Protein AF-A0A6P0U299-F1 (afdb_monomer)

Solvent-accessible surface area (backbone atoms only — not comparable to full-atom values): 3845 Å² total; per-residue (Å²): 130,97,48,68,66,57,50,55,50,41,53,54,52,45,59,77,75,34,94,79,80,54,60,76,39,74,65,44,86,49,101,87,52,74,36,24,39,46,54,32,52,50,53,50,51,51,50,51,52,53,50,50,60,68,46,44,67,60,53,60,65,69,78,106

Nearest PDB structures (foldseek):
  7saz-assembly1_E  TM=5.439E-01  e=6.775E+00  Capnocytophaga canimorsus Cc5

Radius of gyration: 15.36 Å; Cα contacts (8 Å, |Δi|>4): 42; chains: 1; bounding box: 36×30×39 Å

pLDDT: mean 92.25, std 8.59, range [49.91, 98.12]

Secondary structure (DSSP, 8-state):
---HHHHHHHHHHHHHH-SS--TT-EEE--SS--EEHHHHHHHHHHHHHHHHHHHHHHHHHH--

Structure (mmCIF, N/CA/C/O backbone):
data_AF-A0A6P0U299-F1
#
_entry.id   AF-A0A6P0U299-F1
#
loop_
_atom_site.group_PDB
_atom_site.id
_atom_site.type_symbol
_atom_site.label_atom_id
_atom_site.label_alt_id
_atom_site.label_comp_id
_atom_site.label_asym_id
_atom_site.label_entity_id
_atom_site.label_seq_id
_atom_site.pdbx_PDB_ins_code
_atom_site.Cartn_x
_atom_site.Cartn_y
_atom_site.Cartn_z
_atom_site.occupancy
_atom_site.B_iso_or_equiv
_atom_site.auth_seq_id
_atom_site.auth_comp_id
_atom_site.auth_asym_id
_atom_site.auth_atom_id
_atom_site.pdbx_PDB_model_num
ATOM 1 N N . SER A 1 1 ? 11.565 -4.796 7.145 1.00 66.94 1 SER A N 1
ATOM 2 C CA . SER A 1 1 ? 10.526 -4.334 8.092 1.00 66.94 1 SER A CA 1
ATOM 3 C C . SER A 1 1 ? 9.232 -4.107 7.324 1.00 66.94 1 SER A C 1
ATOM 5 O O . SER A 1 1 ? 9.300 -3.764 6.151 1.00 66.94 1 SER A O 1
ATOM 7 N N . LEU A 1 2 ? 8.061 -4.313 7.939 1.00 80.12 2 LEU A N 1
ATOM 8 C CA . LEU A 1 2 ? 6.767 -4.005 7.311 1.00 80.12 2 LEU A CA 1
ATOM 9 C C . LEU A 1 2 ? 6.444 -2.515 7.477 1.00 80.12 2 LEU A C 1
ATOM 11 O O . LEU A 1 2 ? 5.617 -2.138 8.300 1.00 80.12 2 LEU A O 1
ATOM 15 N N . ASN A 1 3 ? 7.167 -1.661 6.754 1.00 91.00 3 ASN A N 1
ATOM 16 C CA . ASN A 1 3 ? 6.942 -0.220 6.796 1.00 91.00 3 ASN A CA 1
ATOM 17 C C . ASN A 1 3 ? 5.961 0.187 5.681 1.00 91.00 3 ASN A C 1
ATOM 19 O O . ASN A 1 3 ? 6.333 0.061 4.514 1.00 91.00 3 ASN A O 1
ATOM 23 N N . PRO A 1 4 ? 4.756 0.706 5.990 1.00 90.62 4 PRO A N 1
ATOM 24 C CA . PRO A 1 4 ? 3.788 1.119 4.970 1.00 90.62 4 PRO A CA 1
ATOM 25 C C . PRO A 1 4 ? 4.342 2.183 4.009 1.00 90.62 4 PRO A C 1
ATOM 27 O O . PRO A 1 4 ? 3.975 2.189 2.839 1.00 90.62 4 PRO A O 1
ATOM 30 N N . LEU A 1 5 ? 5.300 3.016 4.437 1.00 94.50 5 LEU A N 1
ATOM 31 C CA . LEU A 1 5 ? 5.966 3.968 3.539 1.00 94.50 5 LEU A CA 1
ATOM 32 C C . LEU A 1 5 ? 6.767 3.266 2.437 1.00 94.50 5 LEU A C 1
ATOM 34 O O . LEU A 1 5 ? 6.778 3.735 1.304 1.00 94.50 5 LEU A O 1
ATOM 38 N N . THR A 1 6 ? 7.397 2.128 2.742 1.00 94.38 6 THR A N 1
ATOM 39 C CA . THR A 1 6 ? 8.116 1.323 1.744 1.00 94.38 6 THR A CA 1
ATOM 40 C C . THR A 1 6 ? 7.143 0.756 0.712 1.00 94.38 6 THR A C 1
ATOM 42 O O . THR A 1 6 ? 7.377 0.880 -0.484 1.00 94.38 6 THR A O 1
ATOM 45 N N . TYR A 1 7 ? 6.005 0.220 1.160 1.00 94.31 7 TYR A N 1
ATOM 46 C CA . TYR A 1 7 ? 4.971 -0.305 0.262 1.00 94.31 7 TYR A CA 1
ATOM 47 C C . TYR A 1 7 ? 4.303 0.776 -0.594 1.00 94.31 7 TYR A C 1
ATOM 49 O O . TYR A 1 7 ? 3.756 0.446 -1.638 1.00 94.31 7 TYR A O 1
A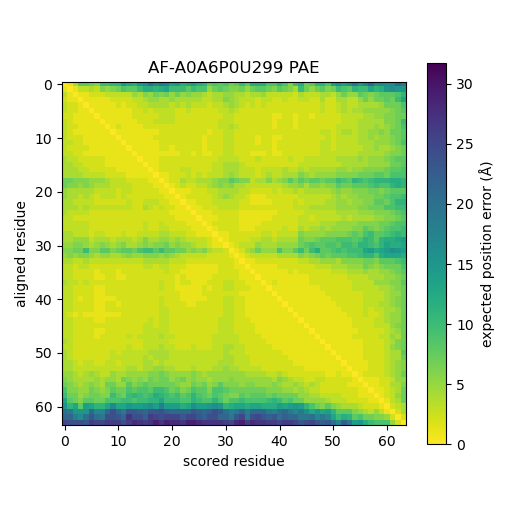TOM 57 N N . ALA A 1 8 ? 4.361 2.047 -0.188 1.00 95.31 8 ALA A N 1
ATOM 58 C CA . ALA A 1 8 ? 3.862 3.170 -0.978 1.00 95.31 8 ALA A CA 1
ATOM 59 C C . ALA A 1 8 ? 4.894 3.702 -1.982 1.00 95.31 8 ALA A C 1
ATOM 61 O O . ALA A 1 8 ? 4.554 3.947 -3.138 1.00 95.31 8 ALA A O 1
ATOM 62 N N . ILE A 1 9 ? 6.152 3.880 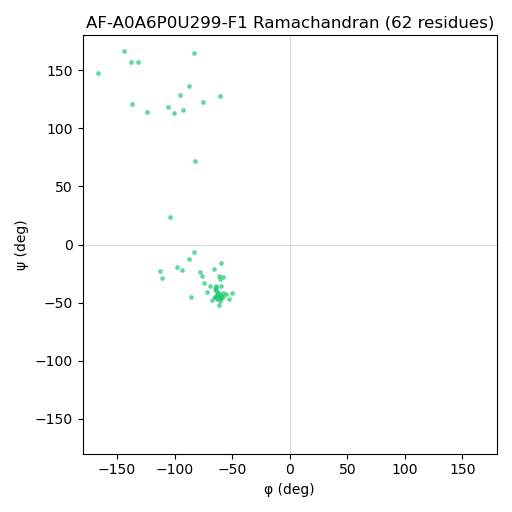-1.567 1.00 96.50 9 ILE A N 1
ATOM 63 C CA . ILE A 1 9 ? 7.170 4.492 -2.431 1.00 96.50 9 ILE A CA 1
ATOM 64 C C . ILE A 1 9 ? 7.647 3.547 -3.536 1.00 96.50 9 ILE A C 1
ATOM 66 O O . ILE A 1 9 ? 7.946 4.004 -4.637 1.00 96.50 9 ILE A O 1
ATOM 70 N N . GLU A 1 10 ? 7.688 2.239 -3.277 1.00 95.88 10 GLU A N 1
ATOM 71 C CA . GLU A 1 10 ? 8.212 1.256 -4.226 1.00 95.88 10 GLU A CA 1
ATOM 72 C C . GLU A 1 10 ? 7.358 1.093 -5.494 1.00 95.88 10 GLU A C 1
ATOM 74 O O . GLU A 1 10 ? 7.922 1.197 -6.585 1.00 95.88 10 GLU A O 1
ATOM 79 N N . PRO A 1 11 ? 6.018 0.944 -5.426 1.00 94.31 11 PRO A N 1
ATOM 80 C CA . PRO A 1 11 ? 5.178 0.947 -6.624 1.00 94.31 11 PRO A CA 1
ATOM 81 C C . PRO A 1 11 ? 5.318 2.239 -7.436 1.00 94.31 11 PRO A C 1
ATOM 83 O O . PRO A 1 11 ? 5.412 2.193 -8.661 1.00 94.31 11 PRO A O 1
ATOM 86 N N . ILE A 1 12 ? 5.371 3.395 -6.760 1.00 96.06 12 ILE A N 1
ATOM 87 C CA . ILE A 1 12 ? 5.534 4.698 -7.420 1.00 96.06 12 ILE A CA 1
ATOM 88 C C . ILE A 1 12 ? 6.869 4.723 -8.162 1.00 96.06 12 ILE A C 1
ATOM 90 O O . ILE A 1 12 ? 6.905 4.983 -9.361 1.00 96.06 12 ILE A O 1
ATOM 94 N N . ARG A 1 13 ? 7.964 4.386 -7.475 1.00 95.81 13 ARG A N 1
ATOM 95 C CA . ARG A 1 13 ? 9.300 4.290 -8.070 1.00 95.81 13 ARG A CA 1
ATOM 96 C C . ARG A 1 13 ? 9.316 3.333 -9.261 1.00 95.81 13 ARG A C 1
ATOM 98 O O . ARG A 1 13 ? 9.906 3.662 -10.286 1.00 95.81 13 ARG A O 1
ATOM 105 N N . TYR A 1 14 ? 8.656 2.182 -9.144 1.00 96.31 14 TYR A N 1
ATOM 106 C CA . TYR A 1 14 ? 8.599 1.182 -10.204 1.00 96.31 14 TYR A CA 1
ATOM 107 C C . TYR A 1 14 ? 7.936 1.725 -11.475 1.00 96.31 14 TYR A C 1
ATOM 109 O O . TYR A 1 14 ? 8.507 1.549 -12.548 1.00 96.31 14 TYR A O 1
ATOM 117 N N . LEU A 1 15 ? 6.812 2.446 -11.353 1.00 95.31 15 LEU A N 1
ATOM 118 C CA . LEU A 1 15 ? 6.132 3.101 -12.484 1.00 95.31 15 LEU A CA 1
ATOM 119 C C . LEU A 1 15 ? 7.018 4.115 -13.211 1.00 95.31 15 LEU A C 1
ATOM 121 O O . LEU A 1 15 ? 6.919 4.260 -14.425 1.00 95.31 15 LEU A O 1
ATOM 125 N N . TYR A 1 16 ? 7.872 4.834 -12.480 1.00 96.00 16 TYR A N 1
ATOM 126 C CA . TYR A 1 16 ? 8.780 5.809 -13.089 1.00 96.00 16 TYR A CA 1
ATOM 127 C C . TYR A 1 16 ? 9.980 5.161 -13.786 1.00 96.00 16 TYR A C 1
ATOM 129 O O . TYR A 1 16 ? 10.536 5.755 -14.707 1.00 96.00 16 TYR A O 1
ATOM 137 N N . LEU A 1 17 ? 10.402 3.975 -13.343 1.00 96.62 17 LEU A N 1
ATOM 138 C CA . LEU A 1 17 ? 11.572 3.281 -13.888 1.00 96.62 17 LEU A CA 1
ATOM 139 C C . LEU A 1 17 ? 11.226 2.281 -15.000 1.00 96.62 17 LEU A C 1
ATOM 141 O O . LEU A 1 17 ? 12.101 1.955 -15.799 1.00 96.62 17 LEU A O 1
ATOM 145 N N . HIS A 1 18 ? 9.979 1.810 -15.066 1.00 96.00 18 HIS A N 1
ATOM 146 C CA . HIS A 1 18 ? 9.536 0.792 -16.018 1.00 96.00 18 HIS A CA 1
ATOM 147 C C . HIS A 1 18 ? 8.357 1.318 -16.840 1.00 96.00 18 HIS A C 1
ATOM 149 O O . HIS A 1 18 ? 7.269 1.537 -16.311 1.00 96.00 18 HIS A O 1
ATOM 155 N N . SER A 1 19 ? 8.571 1.503 -18.146 1.00 92.38 19 SER A N 1
ATOM 156 C CA . SER A 1 19 ? 7.518 1.910 -19.088 1.00 92.38 19 SER A CA 1
ATOM 157 C C . SER A 1 19 ? 6.429 0.849 -19.232 1.00 92.38 19 SER A C 1
ATOM 159 O O . SER A 1 19 ? 5.249 1.183 -19.310 1.00 92.38 19 SER A O 1
ATOM 161 N N . ASP A 1 20 ? 6.830 -0.422 -19.223 1.00 93.62 20 ASP A N 1
ATOM 162 C CA . ASP A 1 20 ? 5.938 -1.574 -19.269 1.00 93.62 20 ASP A CA 1
ATOM 163 C C . ASP A 1 20 ? 5.784 -2.151 -17.862 1.00 93.62 20 ASP A C 1
ATOM 165 O O . ASP A 1 20 ? 6.731 -2.670 -17.268 1.00 93.62 20 ASP A O 1
ATOM 169 N N . TRP A 1 21 ? 4.575 -2.053 -17.316 1.00 95.25 21 TRP A N 1
ATOM 170 C CA . TRP A 1 21 ? 4.252 -2.527 -15.976 1.00 95.25 21 TRP A CA 1
ATOM 171 C C . TRP A 1 21 ? 2.902 -3.244 -15.963 1.00 95.25 21 TRP A C 1
ATOM 173 O O . TRP A 1 21 ? 2.043 -3.039 -16.821 1.00 95.25 21 TRP A O 1
ATOM 183 N N . SER A 1 22 ? 2.705 -4.106 -14.968 1.00 96.69 22 SER A N 1
ATOM 184 C CA . SER A 1 22 ? 1.449 -4.815 -14.737 1.00 96.69 22 SER A CA 1
ATOM 185 C C . SER A 1 22 ? 1.192 -4.979 -13.238 1.00 96.69 22 SER A C 1
ATOM 187 O O . SER A 1 22 ? 2.097 -4.833 -12.419 1.00 96.69 22 SER A O 1
ATOM 189 N N . ILE A 1 23 ? -0.030 -5.354 -12.857 1.00 95.31 23 ILE A N 1
ATOM 190 C CA . ILE A 1 23 ? -0.380 -5.637 -11.451 1.00 95.31 23 ILE A CA 1
ATOM 191 C C . ILE A 1 23 ? 0.449 -6.813 -10.889 1.00 95.31 23 ILE A C 1
ATOM 193 O O . ILE A 1 23 ? 0.710 -6.877 -9.687 1.00 95.31 23 ILE A O 1
ATOM 197 N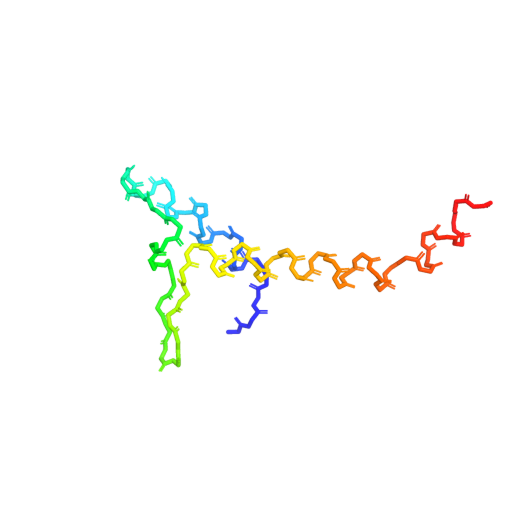 N . GLY A 1 24 ? 0.886 -7.732 -11.757 1.00 96.19 24 GLY A N 1
ATOM 198 C CA . GLY A 1 24 ? 1.732 -8.869 -11.396 1.00 96.19 24 GLY A CA 1
ATOM 199 C C . GLY A 1 24 ? 3.227 -8.553 -11.320 1.00 96.19 24 GLY A C 1
ATOM 200 O O . GLY A 1 24 ? 3.987 -9.419 -10.899 1.00 96.19 24 GLY A O 1
ATOM 201 N N . SER A 1 25 ? 3.661 -7.348 -11.707 1.00 96.62 25 SER A N 1
ATOM 202 C CA . SER A 1 25 ? 5.075 -6.963 -11.694 1.00 96.62 25 SER A CA 1
ATOM 203 C C . SER A 1 25 ? 5.647 -7.034 -10.281 1.00 96.62 25 SER A C 1
ATOM 205 O O . SER A 1 25 ? 5.080 -6.449 -9.360 1.00 96.62 25 SER A O 1
ATOM 207 N N . ILE A 1 26 ? 6.765 -7.740 -10.111 1.00 95.94 26 ILE A N 1
ATOM 208 C CA . ILE A 1 26 ? 7.481 -7.831 -8.834 1.00 95.94 26 ILE A CA 1
ATOM 209 C C . ILE A 1 26 ? 8.233 -6.519 -8.618 1.00 95.94 26 ILE A C 1
ATOM 211 O O . ILE A 1 26 ? 9.021 -6.105 -9.466 1.00 95.94 26 ILE A O 1
ATOM 215 N N . ILE A 1 27 ? 7.952 -5.854 -7.498 1.00 95.06 27 ILE A N 1
ATOM 216 C CA . ILE A 1 27 ? 8.515 -4.537 -7.173 1.00 95.06 27 ILE A CA 1
ATOM 217 C C . ILE A 1 27 ? 9.464 -4.571 -5.972 1.00 95.06 27 ILE A C 1
ATOM 219 O O . ILE A 1 27 ? 10.307 -3.687 -5.837 1.00 95.06 27 ILE A O 1
ATOM 223 N N . ILE A 1 28 ? 9.338 -5.578 -5.102 1.00 93.31 28 ILE A N 1
ATOM 224 C CA . ILE A 1 28 ? 10.240 -5.801 -3.970 1.00 93.31 28 ILE A CA 1
ATOM 225 C C . ILE A 1 28 ? 10.547 -7.294 -3.907 1.00 93.31 28 ILE A C 1
ATOM 227 O O . ILE A 1 28 ? 9.644 -8.108 -3.720 1.00 93.31 28 ILE A O 1
ATOM 231 N N . GLU A 1 29 ? 11.826 -7.634 -4.010 1.00 93.12 29 GLU A N 1
ATOM 232 C CA . GLU A 1 29 ? 12.336 -8.982 -3.767 1.00 93.12 29 GLU A CA 1
ATOM 233 C C . GLU A 1 29 ? 12.820 -9.066 -2.319 1.00 93.12 29 GLU A C 1
ATOM 235 O O . GLU A 1 29 ? 13.578 -8.210 -1.847 1.00 93.12 29 GLU A O 1
ATOM 240 N N . THR A 1 30 ? 12.372 -10.079 -1.581 1.00 88.69 30 THR A N 1
ATOM 241 C CA . THR A 1 30 ? 12.855 -10.320 -0.216 1.00 88.69 30 THR A CA 1
ATOM 242 C C . THR A 1 30 ? 13.233 -11.786 -0.034 1.00 88.69 30 THR A C 1
ATOM 244 O O . THR A 1 30 ? 12.678 -12.642 -0.717 1.00 88.69 30 THR A O 1
ATOM 247 N N . PRO A 1 31 ? 14.107 -12.128 0.933 1.00 88.88 31 PRO A N 1
ATOM 248 C CA . PRO A 1 31 ? 14.518 -13.518 1.157 1.00 88.88 31 PRO A CA 1
ATOM 249 C C . PRO A 1 31 ? 13.375 -14.487 1.494 1.00 88.88 31 PRO A C 1
ATOM 251 O O . PRO A 1 31 ? 13.574 -15.697 1.463 1.00 88.88 31 PRO A O 1
ATOM 254 N N . PHE A 1 32 ? 12.207 -13.966 1.878 1.00 86.44 32 PHE A N 1
ATOM 255 C CA . PHE A 1 32 ? 11.079 -14.758 2.363 1.00 86.44 32 PHE A CA 1
ATOM 256 C C . PHE A 1 32 ? 9.889 -14.763 1.400 1.00 86.44 32 PHE A C 1
ATOM 258 O O . PHE A 1 32 ? 9.118 -15.720 1.412 1.00 86.44 32 PHE A O 1
ATOM 265 N N . ALA A 1 33 ? 9.709 -13.700 0.611 1.00 89.56 33 ALA A N 1
ATOM 266 C CA . ALA A 1 33 ? 8.615 -13.565 -0.346 1.00 89.56 33 ALA A CA 1
ATOM 267 C C . ALA A 1 33 ? 8.855 -12.410 -1.328 1.00 89.56 33 ALA A C 1
ATOM 269 O O . ALA A 1 33 ? 9.360 -11.351 -0.945 1.00 89.56 33 ALA A O 1
ATOM 270 N N . ASP A 1 34 ? 8.376 -12.579 -2.554 1.00 94.31 34 ASP A N 1
ATOM 271 C CA . ASP A 1 34 ? 8.312 -11.505 -3.539 1.00 94.31 34 ASP A CA 1
ATOM 272 C C . ASP A 1 34 ? 7.003 -10.726 -3.390 1.00 94.31 34 ASP A C 1
ATOM 274 O O . ASP A 1 34 ? 5.920 -11.296 -3.221 1.00 94.31 34 ASP A O 1
ATOM 278 N N . ILE A 1 35 ? 7.097 -9.400 -3.453 1.00 94.81 35 ILE A N 1
ATOM 279 C CA . ILE A 1 35 ? 5.947 -8.498 -3.400 1.00 94.81 35 ILE A CA 1
ATOM 280 C C . ILE A 1 35 ? 5.709 -7.959 -4.807 1.00 94.81 35 ILE A C 1
ATOM 282 O O . ILE A 1 35 ? 6.551 -7.259 -5.379 1.00 94.81 35 ILE A O 1
ATOM 286 N N . SER A 1 36 ? 4.534 -8.266 -5.351 1.00 96.88 36 SER A N 1
ATOM 287 C CA . SER A 1 36 ? 4.062 -7.678 -6.593 1.00 96.88 36 SER A CA 1
ATOM 288 C C . SER A 1 36 ? 3.421 -6.312 -6.368 1.00 96.88 36 SER A C 1
ATOM 290 O O . SER A 1 36 ? 3.052 -5.922 -5.257 1.00 96.88 36 SER A O 1
ATOM 292 N N . PHE A 1 37 ? 3.246 -5.579 -7.459 1.00 96.56 37 PHE A N 1
ATOM 293 C CA . PHE A 1 37 ? 2.571 -4.292 -7.473 1.00 96.56 37 PHE A CA 1
ATOM 294 C C . PHE A 1 37 ? 1.179 -4.381 -6.827 1.00 96.56 37 PHE A C 1
ATOM 296 O O . PHE A 1 37 ? 0.822 -3.581 -5.962 1.00 96.56 37 PHE A O 1
ATOM 303 N N . GLY A 1 38 ? 0.405 -5.405 -7.198 1.00 96.44 38 GLY A N 1
ATOM 304 C CA . GLY A 1 38 ? -0.923 -5.649 -6.645 1.00 96.44 38 GLY A CA 1
ATOM 305 C C . GLY A 1 38 ? -0.915 -5.978 -5.155 1.00 96.44 38 GLY A C 1
ATOM 306 O O . GLY A 1 38 ? -1.775 -5.486 -4.423 1.00 96.44 38 GLY A O 1
ATOM 307 N N . THR A 1 39 ? 0.051 -6.771 -4.678 1.00 95.62 39 THR A N 1
ATOM 308 C CA . THR A 1 39 ? 0.117 -7.095 -3.247 1.00 95.62 39 THR A CA 1
ATOM 309 C C . THR A 1 39 ? 0.497 -5.877 -2.414 1.00 95.62 39 THR A C 1
ATOM 311 O O . THR A 1 39 ? -0.075 -5.695 -1.342 1.00 95.62 39 THR A O 1
ATOM 314 N N . ALA A 1 40 ? 1.367 -4.992 -2.912 1.00 95.62 40 ALA A N 1
ATOM 315 C CA . ALA A 1 40 ? 1.678 -3.738 -2.228 1.00 95.62 40 ALA A CA 1
ATOM 316 C C . ALA A 1 40 ? 0.449 -2.827 -2.079 1.00 95.62 40 ALA A C 1
ATOM 318 O O . ALA A 1 40 ? 0.192 -2.323 -0.985 1.00 95.62 40 ALA A O 1
ATOM 319 N N . LEU A 1 41 ? -0.362 -2.683 -3.133 1.00 96.44 41 LEU A N 1
ATOM 320 C CA . LEU A 1 41 ? -1.617 -1.927 -3.056 1.00 96.44 41 LEU A CA 1
ATOM 321 C C . LEU A 1 41 ? -2.611 -2.544 -2.066 1.00 96.44 41 LEU A C 1
ATOM 323 O O . LEU A 1 41 ? -3.243 -1.821 -1.298 1.00 96.44 41 LEU A O 1
ATOM 327 N N . LEU A 1 42 ? -2.734 -3.873 -2.053 1.00 96.81 42 LEU A N 1
ATOM 328 C CA . LEU A 1 42 ? -3.608 -4.574 -1.114 1.00 96.81 42 LEU A CA 1
ATOM 329 C C . LEU A 1 42 ? -3.160 -4.350 0.333 1.00 96.81 42 LEU A C 1
ATOM 331 O O . LEU A 1 42 ? -3.995 -4.071 1.191 1.00 96.81 42 LEU A O 1
ATOM 335 N N . VAL A 1 43 ? -1.854 -4.429 0.604 1.00 95.38 43 VAL A N 1
ATOM 336 C CA . VAL A 1 43 ? -1.287 -4.164 1.936 1.00 95.38 43 VAL A CA 1
ATOM 337 C C . VAL A 1 43 ? -1.641 -2.754 2.408 1.00 95.38 43 VAL A C 1
ATOM 339 O O . VAL A 1 43 ? -2.087 -2.596 3.544 1.00 95.38 43 VAL A O 1
ATOM 342 N N . LEU A 1 44 ? -1.499 -1.746 1.542 1.00 96.69 44 LEU A N 1
ATOM 343 C CA . LEU A 1 44 ? -1.867 -0.365 1.868 1.00 96.69 44 LEU A CA 1
ATOM 344 C C . LEU A 1 44 ? -3.370 -0.215 2.115 1.00 96.69 44 LEU A C 1
ATOM 346 O O . LEU A 1 44 ? -3.763 0.367 3.120 1.00 96.69 44 LEU A O 1
ATOM 350 N N . LEU A 1 45 ? -4.212 -0.810 1.267 1.00 97.81 45 LEU A N 1
ATOM 351 C CA . LEU A 1 45 ? -5.665 -0.763 1.437 1.00 97.81 45 LEU A CA 1
ATOM 352 C C . LEU A 1 45 ? -6.102 -1.378 2.775 1.00 97.81 45 LEU A C 1
ATOM 354 O O . LEU A 1 45 ? -6.933 -0.815 3.486 1.00 97.81 45 LEU A O 1
ATOM 358 N N . VAL A 1 46 ? -5.532 -2.531 3.136 1.00 97.50 46 VAL A N 1
ATOM 359 C CA . VAL A 1 46 ? -5.799 -3.178 4.426 1.00 97.50 46 VAL A CA 1
ATOM 360 C C . VAL A 1 46 ? -5.325 -2.292 5.575 1.00 97.50 46 VAL A C 1
ATOM 362 O O . VAL A 1 46 ? -6.057 -2.122 6.549 1.00 97.50 46 VAL A O 1
ATOM 365 N N . PHE A 1 47 ? -4.136 -1.700 5.461 1.00 96.56 47 PHE A N 1
ATOM 366 C CA . PHE A 1 47 ? -3.607 -0.783 6.466 1.00 96.56 47 PHE A CA 1
ATOM 367 C C . PHE A 1 47 ? -4.521 0.433 6.676 1.00 96.56 47 PHE A C 1
ATOM 369 O O . PHE A 1 47 ? -4.817 0.785 7.822 1.00 96.56 47 PHE A O 1
ATOM 376 N N . ASP A 1 48 ? -5.029 1.028 5.598 1.00 96.88 48 ASP A N 1
ATOM 377 C CA . ASP A 1 48 ? -5.941 2.171 5.650 1.00 96.88 48 ASP A CA 1
ATOM 378 C C . ASP A 1 48 ? -7.272 1.803 6.306 1.00 96.88 48 ASP A C 1
ATOM 380 O O . ASP A 1 48 ? -7.740 2.517 7.194 1.00 96.88 48 ASP A O 1
ATOM 384 N N . ILE A 1 49 ? -7.864 0.662 5.935 1.00 98.12 49 ILE A N 1
ATOM 385 C CA . ILE A 1 49 ? -9.107 0.169 6.546 1.00 98.12 49 ILE A CA 1
ATOM 386 C C . ILE A 1 49 ? -8.907 -0.071 8.044 1.00 98.12 49 ILE A C 1
ATOM 388 O O . ILE A 1 49 ? -9.714 0.391 8.851 1.00 98.12 49 ILE A O 1
ATOM 392 N N . VAL A 1 50 ? -7.832 -0.764 8.429 1.00 97.19 50 VAL A N 1
ATOM 393 C CA . VAL A 1 50 ? -7.522 -1.046 9.838 1.00 97.19 50 VAL A CA 1
ATOM 394 C C . VAL A 1 50 ? -7.346 0.255 10.615 1.00 97.19 50 VAL A C 1
ATOM 396 O O . VAL A 1 50 ? -7.932 0.415 11.686 1.00 97.19 50 VAL A O 1
ATOM 399 N N . THR A 1 51 ? -6.596 1.206 10.061 1.00 95.75 51 THR A N 1
ATOM 400 C CA . THR A 1 51 ? -6.366 2.512 10.685 1.00 95.75 51 THR A CA 1
ATOM 401 C C . THR A 1 51 ? -7.674 3.283 10.832 1.00 95.75 51 THR A C 1
ATOM 403 O O . THR A 1 51 ? -7.971 3.780 11.918 1.00 95.75 51 THR A O 1
ATOM 406 N N . LEU A 1 52 ? -8.494 3.337 9.780 1.00 95.94 52 LEU A N 1
ATOM 407 C CA . LEU A 1 52 ? -9.777 4.033 9.783 1.00 95.94 52 LEU A CA 1
ATOM 408 C C . LEU A 1 52 ? -10.734 3.450 10.828 1.00 95.94 52 LEU A C 1
ATOM 410 O O . LEU A 1 52 ? -11.336 4.201 11.595 1.00 95.94 52 LEU A O 1
ATOM 414 N N . VAL A 1 53 ? -10.851 2.121 10.888 1.00 96.88 53 VAL A N 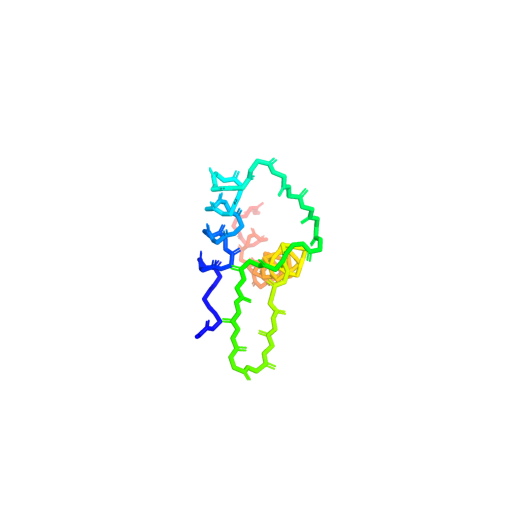1
ATOM 415 C CA . VAL A 1 53 ? -11.671 1.423 11.888 1.00 96.88 53 VAL A CA 1
ATOM 416 C C . VAL A 1 53 ? -11.152 1.701 13.298 1.00 96.88 53 VAL A C 1
ATOM 418 O O . VAL A 1 53 ? -11.947 1.983 14.195 1.00 96.88 53 VAL A O 1
ATOM 421 N N . ALA A 1 54 ? -9.832 1.703 13.496 1.00 96.56 54 ALA A N 1
ATOM 422 C CA . ALA A 1 54 ? -9.227 1.984 14.794 1.00 96.56 54 ALA A CA 1
ATOM 423 C C . ALA A 1 54 ? -9.511 3.416 15.281 1.00 96.56 54 ALA A C 1
ATOM 425 O O . ALA A 1 54 ? -9.779 3.619 16.467 1.00 96.56 54 ALA A O 1
ATOM 426 N N . ILE A 1 55 ? -9.502 4.411 14.384 1.00 95.62 55 ILE A N 1
ATOM 427 C CA . ILE A 1 55 ? -9.780 5.815 14.740 1.00 95.62 55 ILE A CA 1
ATOM 428 C C .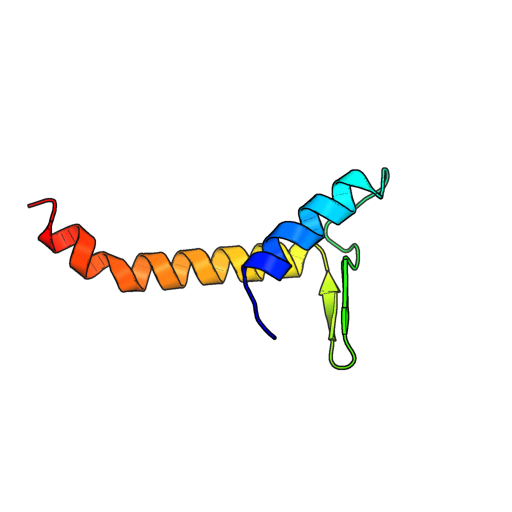 ILE A 1 55 ? -11.271 6.175 14.705 1.00 95.62 55 ILE A C 1
ATOM 430 O O . ILE A 1 55 ? -11.658 7.227 15.221 1.00 95.62 55 ILE A O 1
ATOM 434 N N . GLN A 1 56 ? -12.130 5.321 14.142 1.00 93.19 56 GLN A N 1
ATOM 435 C CA . GLN A 1 56 ? -13.569 5.561 14.015 1.00 93.19 56 GLN A CA 1
ATOM 436 C C . GLN A 1 56 ? -14.254 6.004 15.328 1.00 93.19 56 GLN A C 1
ATOM 438 O O . GLN A 1 56 ? -15.067 6.933 15.274 1.00 93.19 56 GLN A O 1
ATOM 443 N N . PRO A 1 57 ? -13.947 5.434 16.515 1.00 91.69 57 PRO A N 1
ATOM 444 C CA . PRO A 1 57 ? -14.545 5.877 17.775 1.00 91.69 57 PRO A CA 1
ATOM 445 C C . PRO A 1 57 ? -14.162 7.314 18.141 1.00 91.69 57 PRO A C 1
ATOM 447 O O . PRO A 1 57 ? -14.975 8.051 18.696 1.00 91.69 57 PRO A O 1
ATOM 450 N N . LEU A 1 58 ? -12.932 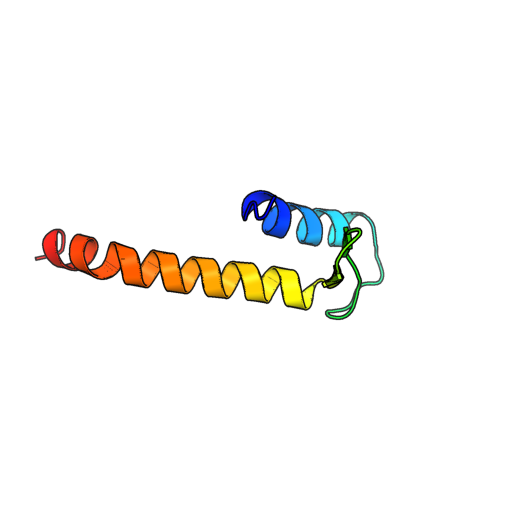7.728 17.824 1.00 89.88 58 LEU A N 1
ATOM 451 C CA . LEU A 1 58 ? -12.439 9.075 18.102 1.00 89.88 58 LEU A CA 1
ATOM 452 C C . LEU A 1 58 ? -13.092 10.105 17.176 1.00 89.88 58 LEU A C 1
ATOM 454 O O . LEU A 1 58 ? -13.487 11.173 17.642 1.00 89.88 58 LEU A O 1
ATOM 458 N N . LEU A 1 59 ? -13.259 9.764 15.894 1.00 88.50 59 LEU A N 1
ATOM 459 C CA . LEU A 1 59 ? -13.973 10.606 14.930 1.00 88.50 59 LEU A CA 1
ATOM 460 C C . LEU A 1 59 ? -15.426 10.820 15.375 1.00 88.50 59 LEU A C 1
ATOM 462 O O . LEU A 1 59 ? -15.891 11.955 15.435 1.00 88.50 59 LEU A O 1
ATOM 466 N N . ARG A 1 60 ? -16.115 9.751 15.799 1.00 88.94 60 ARG A N 1
ATOM 467 C CA . ARG A 1 60 ? -17.496 9.832 16.312 1.00 88.94 60 ARG A CA 1
ATOM 468 C C . ARG A 1 60 ? -17.635 10.711 17.559 1.00 88.94 60 ARG A C 1
ATOM 470 O O . ARG A 1 60 ? -18.687 11.302 17.748 1.00 88.94 60 ARG A O 1
ATOM 477 N N . ARG A 1 61 ? -16.599 10.807 18.401 1.00 84.81 61 ARG A N 1
ATOM 478 C CA . ARG A 1 61 ? -16.601 11.668 19.600 1.00 84.81 61 ARG A CA 1
ATOM 479 C C . ARG A 1 61 ? -16.362 13.149 19.301 1.00 84.81 61 ARG A C 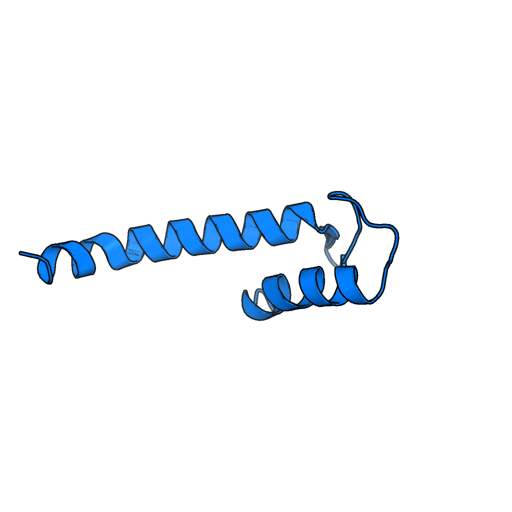1
ATOM 481 O O . ARG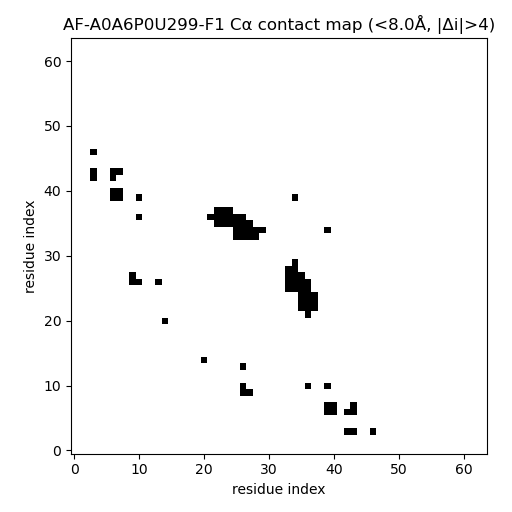 A 1 61 ? -16.708 13.972 20.135 1.00 84.81 61 ARG A O 1
ATOM 488 N N . ARG A 1 62 ? -15.721 13.487 18.177 1.00 72.31 62 ARG A N 1
ATOM 489 C CA . ARG A 1 62 ? -15.362 14.875 17.824 1.00 72.31 62 ARG A CA 1
ATOM 490 C C . ARG A 1 62 ? -16.337 15.554 16.862 1.00 72.31 62 ARG A C 1
ATOM 492 O O . ARG A 1 62 ? -16.307 16.773 16.772 1.00 72.31 62 ARG A O 1
ATOM 499 N N . PHE A 1 63 ? -17.145 14.784 16.135 1.00 61.62 63 PHE A N 1
ATOM 500 C CA . PHE A 1 63 ? -18.122 15.300 15.168 1.00 61.62 63 PHE A CA 1
ATOM 501 C C . PHE A 1 63 ? -19.574 15.257 15.681 1.00 61.62 63 PHE A C 1
ATOM 503 O O . PHE A 1 63 ? -20.499 15.215 14.873 1.00 61.62 63 PHE A O 1
ATOM 510 N N . ALA A 1 64 ? -19.765 15.249 17.004 1.00 49.91 64 ALA A N 1
ATOM 511 C CA . ALA A 1 64 ? -21.057 15.411 17.672 1.00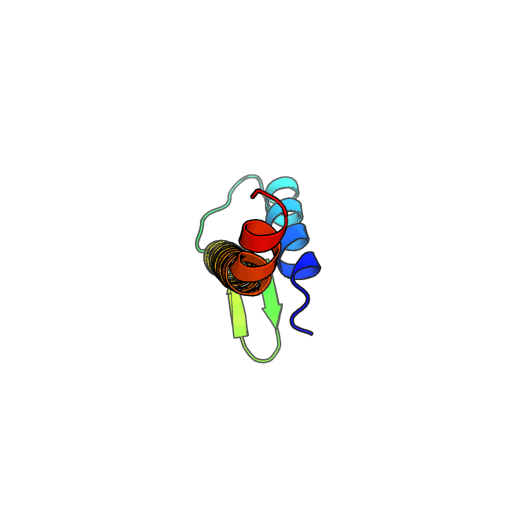 49.91 64 ALA A CA 1
ATOM 512 C C . ALA A 1 64 ? -21.071 16.723 18.462 1.00 49.91 64 ALA A C 1
ATOM 514 O O . ALA A 1 64 ? -20.014 17.043 19.054 1.00 49.91 64 ALA A O 1
#

Sequence (64 aa):
SLNPLTYAIEPIRYLYLHSDWSIGSIIIETPFADISFGTALLVLLVFDIVTLVAIQPLLRRRFA

Mean predicted aligned error: 4.35 Å

Foldseek 3Di:
DPDLVCLVVQLVVCVVVDVDFDQQQFRDDDPVDTDGNVNSVVSNVVVVVVVCVVCVVVVVVPVD